Protein AF-A0A2M7XFT7-F1 (afdb_monomer)

Foldseek 3Di:
DLVCLVVVQVVVVVVQKRFDSVLCVLCPVVVVLVVCVVVVNDDPLNVQCPPPVDDVVSVVSNVCSNVVSCPPMDGRD

Mean predicted aligned error: 4.07 Å

Radius of gyration: 14.17 Å; Cα contacts (8 Å, |Δi|>4): 72; chains: 1; bounding box: 36×24×34 Å

Organism: NCBI:txid1975034

pLDDT: mean 91.96, std 4.04, range [65.56, 95.56]

Secondary structure (DSSP, 8-state):
-TTTHHHHHHHHHHTTEE--HHHHHHTHHHHHHHHHHHHT---HHHHHHH-TTS-HHHHHHHHHHHHHHTTT-EE--

Sequence (77 aa):
MWLLAPWLSKLALRAGVIIPEISWVIWALPLGISVHLLVGSMTPMTEHFLDLNGYYLLKIFILFLIVFGLRGIKVVS

Solvent-accessible surface area (backbone atoms only — not comparable to full-atom values): 4238 Å² total; per-residue (Å²): 85,73,89,49,14,67,57,52,28,54,52,35,42,76,72,36,28,45,46,52,48,65,26,45,44,49,34,42,58,59,51,48,43,51,50,25,62,75,72,66,53,81,44,75,69,44,48,44,62,66,40,87,90,50,52,61,68,58,44,52,50,47,51,47,31,56,60,58,30,56,60,78,57,42,74,65,126

Structure (mmCIF, N/CA/C/O backbone):
data_AF-A0A2M7XFT7-F1
#
_entry.id   AF-A0A2M7XFT7-F1
#
loop_
_atom_site.group_PDB
_atom_site.id
_atom_site.type_symbol
_atom_site.label_atom_id
_atom_site.label_alt_id
_atom_site.label_comp_id
_atom_site.label_asym_id
_atom_site.label_entity_id
_atom_site.label_seq_id
_atom_site.pdbx_PDB_ins_code
_atom_site.Cartn_x
_atom_site.Cartn_y
_atom_site.Cartn_z
_atom_site.occupancy
_atom_site.B_iso_or_equiv
_atom_site.auth_seq_id
_atom_site.auth_comp_id
_atom_site.auth_asym_id
_atom_site.auth_atom_id
_atom_site.pdbx_PDB_model_num
ATOM 1 N N . MET A 1 1 ? -4.850 9.620 -3.236 1.00 77.94 1 MET A N 1
ATOM 2 C CA . MET A 1 1 ? -5.514 8.800 -2.197 1.00 77.94 1 MET A CA 1
ATOM 3 C C . MET A 1 1 ? -5.866 9.546 -0.927 1.00 77.94 1 MET A C 1
ATOM 5 O O . MET A 1 1 ? -6.935 9.268 -0.419 1.00 77.94 1 MET A O 1
ATOM 9 N N . TRP A 1 2 ? -5.074 10.506 -0.436 1.00 84.62 2 TRP A N 1
ATOM 10 C CA . TRP A 1 2 ? -5.393 11.203 0.823 1.00 84.62 2 TRP A CA 1
ATOM 11 C C . TRP A 1 2 ? -6.802 11.830 0.865 1.00 84.62 2 TRP A C 1
ATOM 13 O O . TRP A 1 2 ? -7.550 11.577 1.797 1.00 84.62 2 TRP A O 1
ATOM 23 N N . LEU A 1 3 ? -7.221 12.521 -0.201 1.00 88.94 3 LEU A N 1
ATOM 24 C CA . LEU A 1 3 ? -8.575 13.093 -0.308 1.00 88.94 3 LEU A CA 1
ATOM 25 C C . LEU A 1 3 ? -9.696 12.039 -0.367 1.00 88.94 3 LEU A C 1
ATOM 27 O O . LEU A 1 3 ? -10.816 12.297 0.057 1.00 88.94 3 LEU A O 1
ATOM 31 N N . LEU A 1 4 ? -9.400 10.853 -0.907 1.00 90.50 4 LEU A N 1
ATOM 32 C CA . LEU A 1 4 ? -10.364 9.760 -1.060 1.00 90.50 4 LEU A CA 1
ATOM 33 C C . LEU A 1 4 ? -10.392 8.834 0.161 1.00 90.50 4 LEU A C 1
ATOM 35 O O . LEU A 1 4 ? -11.357 8.094 0.337 1.00 90.50 4 LEU A O 1
ATOM 39 N N . ALA A 1 5 ? -9.360 8.872 1.007 1.00 91.62 5 ALA A N 1
ATOM 40 C CA . ALA A 1 5 ? -9.193 7.960 2.131 1.00 91.62 5 ALA A CA 1
ATOM 41 C C . ALA A 1 5 ? -10.382 7.980 3.112 1.00 91.62 5 ALA A C 1
ATOM 43 O O . ALA A 1 5 ? -10.870 6.894 3.428 1.00 91.62 5 ALA A O 1
ATOM 44 N N . PRO A 1 6 ? -10.950 9.142 3.509 1.00 91.69 6 PRO A N 1
ATOM 45 C CA . PRO A 1 6 ? -12.115 9.164 4.397 1.00 91.69 6 PRO A CA 1
ATOM 46 C C . PRO A 1 6 ? -13.343 8.490 3.777 1.00 91.69 6 PRO A C 1
ATOM 48 O O . PRO A 1 6 ? -14.144 7.857 4.465 1.00 91.69 6 PRO A O 1
ATOM 51 N N . TRP A 1 7 ? -13.510 8.615 2.459 1.00 94.81 7 TRP A N 1
ATOM 52 C CA . TRP A 1 7 ? -14.625 8.002 1.743 1.00 94.81 7 TRP A CA 1
ATOM 53 C C . TRP A 1 7 ? -14.439 6.487 1.599 1.00 94.81 7 TRP A C 1
ATOM 55 O O . TRP A 1 7 ? -15.366 5.728 1.879 1.00 94.81 7 TRP A O 1
ATOM 65 N N . LEU A 1 8 ? -13.225 6.038 1.266 1.00 91.75 8 LEU A N 1
ATOM 66 C CA . LEU A 1 8 ? -12.872 4.618 1.186 1.00 91.75 8 LEU A CA 1
ATOM 67 C C . LEU A 1 8 ? -12.992 3.916 2.545 1.00 91.75 8 LEU A C 1
ATOM 69 O O . LEU A 1 8 ? -13.546 2.822 2.616 1.00 91.75 8 LEU A O 1
ATOM 73 N N . SER A 1 9 ? -12.562 4.552 3.638 1.00 93.25 9 SER A N 1
ATOM 74 C CA . SER A 1 9 ? -12.741 4.005 4.989 1.00 93.25 9 SER A CA 1
ATOM 75 C C . SER A 1 9 ? -14.217 3.884 5.376 1.00 93.25 9 SER A C 1
ATOM 77 O O . SER A 1 9 ? -14.607 2.878 5.967 1.00 93.25 9 SER A O 1
ATOM 79 N N . LYS A 1 10 ? -15.073 4.843 4.991 1.00 93.94 10 LYS A N 1
ATOM 80 C CA . LYS A 1 10 ? -16.532 4.723 5.181 1.00 93.94 10 LYS A CA 1
ATOM 81 C C . LYS A 1 10 ? -17.133 3.576 4.367 1.00 93.94 10 LYS A C 1
ATOM 83 O O . LYS A 1 10 ? -18.038 2.904 4.855 1.00 93.94 10 LYS A O 1
ATOM 88 N N . LEU A 1 11 ? -16.652 3.345 3.145 1.00 93.44 11 LEU A N 1
ATOM 89 C CA . LEU A 1 11 ? -17.081 2.201 2.339 1.00 93.44 11 LEU A CA 1
ATOM 90 C C . LEU A 1 11 ? -16.639 0.870 2.946 1.00 93.44 11 LEU A C 1
ATOM 92 O O . LEU A 1 11 ? -17.457 -0.038 3.054 1.00 93.44 11 LEU A O 1
ATOM 96 N N . ALA A 1 12 ? -15.386 0.768 3.390 1.00 92.75 12 ALA A N 1
ATOM 97 C CA . ALA A 1 12 ? -14.888 -0.431 4.056 1.00 92.75 12 ALA A CA 1
ATOM 98 C C . ALA A 1 12 ? -15.686 -0.739 5.329 1.00 92.75 12 ALA A C 1
ATOM 100 O O . ALA A 1 12 ? -16.046 -1.892 5.563 1.00 92.75 12 ALA A O 1
ATOM 101 N N . LEU A 1 13 ? -16.066 0.293 6.090 1.00 93.62 13 LEU A N 1
ATOM 102 C CA . LEU A 1 13 ? -16.904 0.123 7.273 1.00 93.62 13 LEU A CA 1
ATOM 103 C C . LEU A 1 13 ? -18.267 -0.494 6.929 1.00 93.62 13 LEU A C 1
ATOM 105 O O . LEU A 1 13 ? -18.742 -1.361 7.656 1.00 93.62 13 LEU A O 1
ATOM 109 N N . ARG A 1 14 ? -18.880 -0.104 5.802 1.00 92.94 14 ARG A N 1
ATOM 110 C CA . ARG A 1 14 ? -20.127 -0.729 5.316 1.00 92.94 14 ARG A CA 1
ATOM 111 C C . ARG A 1 14 ? -19.945 -2.200 4.941 1.00 92.94 14 ARG A C 1
ATOM 113 O O . ARG A 1 14 ? -20.901 -2.958 5.032 1.00 92.94 14 ARG A O 1
ATOM 120 N N . ALA A 1 15 ? -18.739 -2.592 4.541 1.00 91.69 15 ALA A N 1
ATOM 121 C CA . ALA A 1 15 ? -18.364 -3.982 4.297 1.00 91.69 15 ALA A CA 1
ATOM 122 C C . ALA A 1 15 ? -17.953 -4.736 5.582 1.00 91.69 15 ALA A C 1
ATOM 124 O O . ALA A 1 15 ? -17.478 -5.864 5.494 1.00 91.69 15 ALA A O 1
ATOM 125 N N . GLY A 1 16 ? -18.112 -4.131 6.767 1.00 93.56 16 GLY A N 1
ATOM 126 C CA . GLY A 1 16 ? -17.757 -4.747 8.047 1.00 93.56 16 GLY A CA 1
ATOM 127 C C . GLY A 1 16 ? -16.261 -4.710 8.363 1.00 93.56 16 GLY A C 1
ATOM 128 O O . GLY A 1 16 ? -15.800 -5.463 9.215 1.00 93.56 16 GLY A O 1
ATOM 129 N N . VAL A 1 17 ? -15.476 -3.853 7.702 1.00 95.00 17 VAL A N 1
ATOM 130 C CA . VAL A 1 17 ? -14.025 -3.760 7.922 1.00 95.00 17 VAL A CA 1
ATOM 131 C C . VAL A 1 17 ? -13.623 -2.327 8.257 1.00 95.00 17 VAL A C 1
ATOM 133 O O . VAL A 1 17 ? -13.848 -1.391 7.497 1.00 95.00 17 VAL A O 1
ATOM 136 N N . ILE A 1 18 ? -12.965 -2.140 9.395 1.00 95.25 18 ILE A N 1
ATOM 137 C CA . ILE A 1 18 ? -12.360 -0.866 9.777 1.00 95.25 18 ILE A CA 1
ATOM 138 C C . ILE A 1 18 ? -10.960 -0.818 9.172 1.00 95.25 18 ILE A C 1
ATOM 140 O O . ILE A 1 18 ? -10.080 -1.572 9.584 1.00 95.25 18 ILE A O 1
ATOM 144 N N . ILE A 1 19 ? -10.754 0.086 8.215 1.00 94.50 19 ILE A N 1
ATOM 145 C CA . ILE A 1 19 ? -9.451 0.348 7.593 1.00 94.50 19 ILE A CA 1
ATOM 146 C C . ILE A 1 19 ? -9.019 1.780 7.946 1.00 94.50 19 ILE A C 1
ATOM 148 O O . ILE A 1 19 ? -9.763 2.719 7.636 1.00 94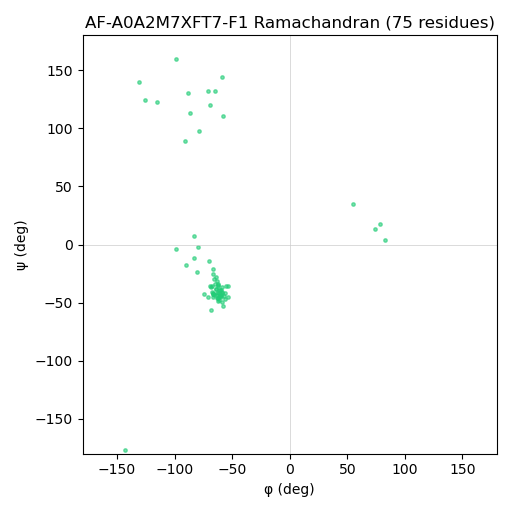.50 19 ILE A O 1
ATOM 152 N N . PRO A 1 20 ? -7.846 1.979 8.579 1.00 94.38 20 PRO A N 1
ATOM 153 C CA . PRO A 1 20 ? -7.312 3.311 8.854 1.00 94.38 20 PRO A CA 1
ATOM 154 C C . PRO A 1 20 ? -7.100 4.128 7.575 1.00 94.38 20 PRO A C 1
ATOM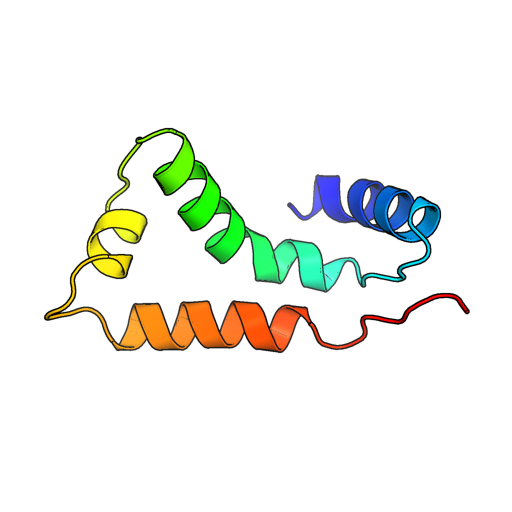 156 O O . PRO A 1 20 ? -6.662 3.599 6.556 1.00 94.38 20 PRO A O 1
ATOM 159 N N . GLU A 1 21 ? -7.331 5.441 7.629 1.00 93.38 21 GLU A N 1
ATOM 160 C CA . GLU A 1 21 ? -7.174 6.312 6.452 1.00 93.38 21 GLU A CA 1
ATOM 161 C C . GLU A 1 21 ? -5.748 6.282 5.878 1.00 93.38 21 GLU A C 1
ATOM 163 O O . GLU A 1 21 ? -5.552 6.288 4.661 1.00 93.38 21 GLU A O 1
ATOM 168 N N . ILE A 1 22 ? -4.744 6.181 6.756 1.00 93.06 22 ILE A N 1
ATOM 169 C CA . ILE A 1 22 ? -3.333 6.112 6.366 1.00 93.06 22 ILE A CA 1
ATOM 170 C C . ILE A 1 22 ? -3.014 4.857 5.541 1.00 93.06 22 ILE A C 1
ATOM 172 O O . ILE A 1 22 ? -2.182 4.923 4.637 1.00 93.06 22 ILE A O 1
ATOM 176 N N . SER A 1 23 ? -3.714 3.743 5.778 1.00 94.19 23 SER A N 1
ATOM 177 C CA . SER A 1 23 ? -3.536 2.499 5.022 1.00 94.19 23 SER A CA 1
ATOM 178 C C . SER A 1 23 ? -3.846 2.694 3.539 1.00 94.19 23 SER A C 1
ATOM 180 O O . SER A 1 23 ? -3.090 2.228 2.690 1.00 94.19 23 SER A O 1
ATOM 182 N N . TRP A 1 24 ? -4.883 3.470 3.205 1.00 94.31 24 TRP A N 1
ATOM 183 C CA . TRP A 1 24 ? -5.214 3.797 1.811 1.00 94.31 24 TRP A CA 1
ATOM 184 C C . TRP A 1 24 ? -4.136 4.628 1.120 1.00 94.31 24 TRP A C 1
ATOM 186 O O . TRP A 1 24 ? -3.918 4.494 -0.084 1.00 94.31 24 TRP A O 1
ATOM 196 N N . VAL A 1 25 ? -3.464 5.504 1.869 1.00 93.88 25 VAL A N 1
ATOM 197 C CA . VAL A 1 25 ? -2.355 6.306 1.341 1.00 93.88 25 VAL A CA 1
ATOM 198 C C . VAL A 1 25 ? -1.136 5.422 1.095 1.00 93.88 25 VAL A C 1
ATOM 200 O O . VAL A 1 25 ? -0.552 5.494 0.017 1.00 93.88 25 VAL A O 1
ATOM 203 N N . ILE A 1 26 ? -0.802 4.548 2.047 1.00 93.94 26 ILE A N 1
ATOM 204 C CA . ILE A 1 26 ? 0.292 3.575 1.925 1.00 93.94 26 ILE A CA 1
ATOM 205 C C . ILE A 1 26 ? 0.067 2.659 0.715 1.00 93.94 26 ILE A C 1
ATOM 207 O O . ILE A 1 26 ? 0.988 2.403 -0.062 1.00 93.94 26 ILE A O 1
ATOM 211 N N . TRP A 1 27 ? -1.172 2.216 0.505 1.00 95.31 27 TRP A N 1
ATOM 212 C CA . TRP A 1 27 ? -1.521 1.346 -0.611 1.00 95.31 27 TRP A CA 1
ATOM 213 C C . TRP A 1 27 ? -1.698 2.046 -1.955 1.00 95.31 27 TRP A C 1
ATOM 215 O O . TRP A 1 27 ? -1.906 1.366 -2.957 1.00 95.31 27 TRP A O 1
ATOM 225 N N . ALA A 1 28 ? -1.567 3.371 -2.029 1.00 93.88 28 ALA A N 1
ATOM 226 C CA . ALA A 1 28 ? -1.709 4.093 -3.290 1.00 93.88 28 ALA A CA 1
ATOM 227 C C . ALA A 1 28 ? -0.751 3.569 -4.375 1.00 93.88 28 ALA A C 1
ATOM 229 O O . ALA A 1 28 ? -1.162 3.388 -5.518 1.00 93.88 28 ALA A O 1
ATOM 230 N N . LEU A 1 29 ? 0.503 3.284 -4.005 1.00 92.69 29 LEU A N 1
ATOM 231 C CA . LEU A 1 29 ? 1.515 2.748 -4.918 1.00 92.69 29 LEU A CA 1
ATOM 232 C C . LEU A 1 29 ? 1.221 1.306 -5.366 1.00 92.69 29 LEU A C 1
ATOM 234 O O . LEU A 1 29 ? 1.108 1.092 -6.573 1.00 92.69 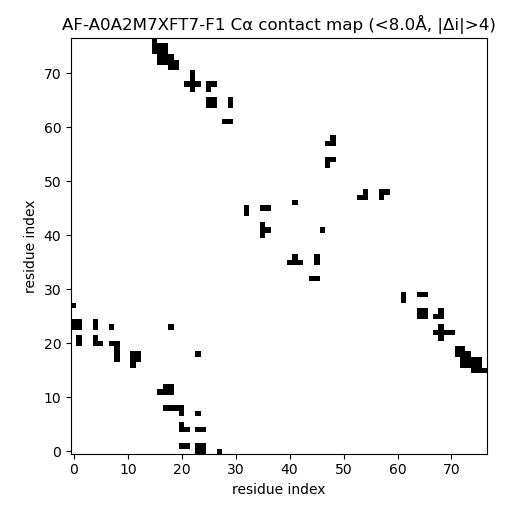29 LEU A O 1
ATOM 238 N N . PRO A 1 30 ? 1.046 0.315 -4.467 1.00 93.88 30 PRO A N 1
ATOM 239 C CA . PRO A 1 30 ? 0.738 -1.049 -4.898 1.00 93.88 30 PRO A CA 1
ATOM 240 C C . PRO A 1 30 ? -0.596 -1.155 -5.655 1.00 93.88 30 PRO A C 1
ATOM 242 O O . PRO A 1 30 ? -0.681 -1.910 -6.625 1.00 93.88 30 PRO A O 1
ATOM 245 N N . LEU A 1 31 ? -1.620 -0.376 -5.279 1.00 94.12 31 LEU A N 1
ATOM 246 C CA . LEU A 1 31 ? -2.881 -0.323 -6.030 1.00 94.12 31 LEU A CA 1
ATOM 247 C C . LEU A 1 31 ? -2.686 0.303 -7.413 1.00 94.12 31 LEU A C 1
ATOM 249 O O . LEU A 1 31 ? -3.215 -0.223 -8.385 1.00 94.12 31 LEU A O 1
ATOM 253 N N . GLY A 1 32 ? -1.900 1.377 -7.522 1.00 92.88 32 GLY A N 1
ATOM 254 C CA . GLY A 1 32 ? -1.566 1.997 -8.804 1.00 92.88 32 GLY A CA 1
ATOM 255 C C . GLY A 1 32 ? -0.872 1.020 -9.752 1.00 92.88 32 GLY A C 1
ATOM 256 O O . GLY A 1 32 ? -1.325 0.847 -10.881 1.00 92.88 32 GLY A O 1
ATOM 257 N N . ILE A 1 33 ? 0.161 0.314 -9.276 1.00 92.88 33 ILE A N 1
ATOM 258 C CA . ILE A 1 33 ? 0.846 -0.734 -10.052 1.00 92.88 33 ILE A CA 1
ATOM 259 C C . ILE A 1 33 ? -0.159 -1.800 -10.507 1.00 92.88 33 ILE A C 1
ATOM 261 O O . ILE A 1 33 ? -0.194 -2.136 -11.687 1.00 92.88 33 ILE A O 1
ATOM 265 N N . SER A 1 34 ? -1.016 -2.278 -9.601 1.00 92.75 34 SER A N 1
ATOM 266 C CA . SER A 1 34 ? -2.032 -3.292 -9.916 1.00 92.75 34 SER A CA 1
ATOM 267 C C . SER A 1 34 ? -3.021 -2.818 -10.986 1.00 92.75 34 SER A C 1
ATOM 269 O O . SER A 1 34 ? -3.305 -3.552 -11.926 1.00 92.75 34 SER A O 1
ATOM 271 N N . VAL A 1 35 ? -3.517 -1.580 -10.894 1.00 94.12 35 VAL A N 1
ATOM 272 C CA . VAL A 1 35 ? -4.431 -1.004 -11.895 1.00 94.12 35 VAL A CA 1
ATOM 273 C C . VAL A 1 35 ? -3.734 -0.835 -13.244 1.00 94.12 35 VAL A C 1
ATOM 275 O O . VAL A 1 35 ? -4.305 -1.200 -14.267 1.00 94.12 35 VAL A O 1
ATOM 278 N N . HIS A 1 36 ? -2.495 -0.340 -13.263 1.00 94.06 36 HIS A N 1
ATOM 279 C CA . HIS A 1 36 ? -1.705 -0.214 -14.490 1.00 94.06 36 HIS A CA 1
ATOM 280 C C . HIS A 1 36 ? -1.492 -1.564 -15.185 1.00 94.06 36 HIS A C 1
ATOM 282 O O . HIS A 1 36 ? -1.649 -1.645 -16.403 1.00 94.06 36 HIS A O 1
ATOM 288 N N . LEU A 1 37 ? -1.224 -2.625 -14.415 1.00 92.38 37 LEU A N 1
ATOM 289 C CA . LEU A 1 37 ? -1.133 -3.995 -14.927 1.00 92.38 37 LEU A CA 1
ATOM 290 C C . LEU A 1 37 ? -2.459 -4.476 -15.526 1.00 92.38 37 LEU A C 1
ATOM 292 O O . LEU A 1 37 ? -2.464 -5.024 -16.624 1.00 92.38 37 LEU A O 1
ATOM 296 N N . LEU A 1 38 ? -3.580 -4.244 -14.838 1.00 92.06 38 LEU A N 1
ATOM 297 C CA . LEU A 1 38 ? -4.907 -4.673 -15.295 1.00 92.06 38 LEU A CA 1
ATOM 298 C C . LEU A 1 38 ? -5.377 -3.936 -16.555 1.00 92.06 38 LEU A C 1
ATOM 300 O O . LEU A 1 38 ? -6.039 -4.528 -17.403 1.00 92.06 38 LEU A O 1
ATOM 304 N N . VAL A 1 39 ? -5.042 -2.651 -16.680 1.00 94.25 39 VAL A N 1
ATOM 305 C CA . VAL A 1 39 ? -5.399 -1.814 -17.838 1.00 94.25 39 VAL A CA 1
ATOM 306 C C . VAL A 1 39 ? -4.408 -2.003 -19.000 1.00 94.25 39 VAL A C 1
ATOM 308 O O . VAL A 1 39 ? -4.673 -1.562 -20.114 1.00 94.25 39 VAL A O 1
ATOM 311 N N . GLY A 1 40 ? -3.270 -2.667 -18.769 1.00 90.81 40 GLY A N 1
ATOM 312 C CA . GLY A 1 40 ? -2.212 -2.848 -19.768 1.00 90.81 40 GLY A CA 1
ATOM 313 C C . GLY A 1 40 ? -1.381 -1.586 -20.032 1.00 90.81 40 GLY A C 1
ATOM 314 O O . GLY A 1 40 ? -0.630 -1.531 -21.002 1.00 90.81 40 GLY A O 1
ATOM 315 N N . SER A 1 41 ? -1.495 -0.565 -19.177 1.00 90.50 41 SER A N 1
ATOM 316 C CA . SER A 1 41 ? -0.726 0.678 -19.275 1.00 90.50 41 SER A CA 1
ATOM 317 C C . SER A 1 41 ? 0.557 0.553 -18.460 1.00 90.50 41 SER A C 1
ATOM 319 O O . SER A 1 41 ? 0.585 0.922 -17.285 1.00 90.50 41 SER A O 1
ATOM 321 N N . MET A 1 42 ? 1.625 0.065 -19.085 1.00 90.56 42 MET A N 1
ATOM 322 C CA . MET A 1 42 ? 2.930 -0.064 -18.438 1.00 90.56 42 MET A CA 1
ATOM 323 C C . MET A 1 42 ? 3.560 1.312 -18.181 1.00 90.56 42 MET A C 1
ATOM 325 O O . MET A 1 42 ? 3.783 2.099 -19.096 1.00 90.56 42 MET A O 1
ATOM 329 N N . THR A 1 43 ? 3.821 1.615 -16.909 1.00 92.50 43 THR A N 1
ATOM 330 C CA . THR A 1 43 ? 4.646 2.761 -16.495 1.00 92.50 43 THR A CA 1
ATOM 331 C C . THR A 1 43 ? 6.061 2.274 -16.177 1.00 92.50 43 THR A C 1
ATOM 333 O O . THR A 1 43 ? 6.201 1.102 -15.819 1.00 92.50 43 THR A O 1
ATOM 336 N N . PRO A 1 44 ? 7.097 3.138 -16.174 1.00 91.75 44 PRO A N 1
ATOM 337 C CA . PRO A 1 44 ? 8.451 2.715 -15.805 1.00 91.75 44 PRO A CA 1
ATOM 338 C C . PRO A 1 44 ? 8.514 2.011 -14.439 1.00 91.75 44 PRO A C 1
ATOM 340 O O . PRO A 1 44 ? 9.243 1.044 -14.259 1.00 91.75 44 PRO A O 1
ATOM 343 N N . MET A 1 45 ? 7.695 2.442 -13.469 1.00 91.12 45 MET A N 1
ATOM 344 C CA . MET A 1 45 ? 7.606 1.779 -12.163 1.00 91.12 45 MET A CA 1
ATOM 345 C C . MET A 1 45 ? 6.984 0.378 -12.262 1.00 91.12 45 MET A C 1
ATOM 347 O O . MET A 1 45 ? 7.457 -0.544 -11.601 1.00 91.12 45 MET A O 1
ATOM 351 N N . THR A 1 46 ? 5.940 0.207 -13.075 1.00 92.12 46 THR A N 1
ATOM 352 C CA . THR A 1 46 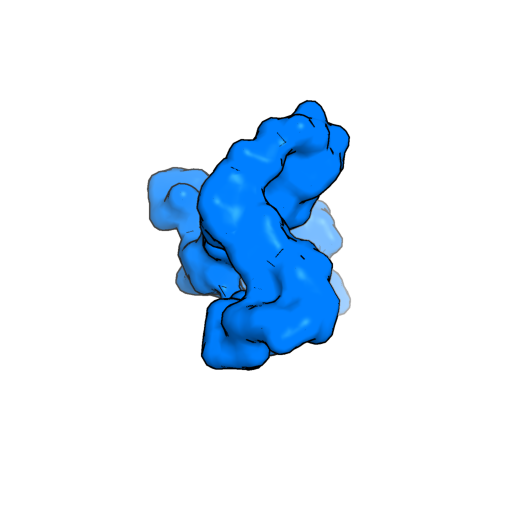? 5.297 -1.092 -13.317 1.00 92.12 46 THR A CA 1
ATOM 353 C C . THR A 1 46 ? 6.236 -2.052 -14.053 1.00 92.12 46 THR A C 1
ATOM 355 O O . THR A 1 46 ? 6.337 -3.213 -13.664 1.00 92.12 46 THR A O 1
ATOM 358 N N . GLU A 1 47 ? 6.965 -1.568 -15.062 1.00 91.81 47 GLU A N 1
ATOM 359 C CA . GLU A 1 47 ? 7.961 -2.351 -15.807 1.00 91.81 47 GLU A CA 1
ATOM 360 C C . GLU A 1 47 ? 9.092 -2.822 -14.892 1.00 91.81 47 GLU A C 1
ATOM 362 O O . GLU A 1 47 ? 9.388 -4.014 -14.835 1.00 91.81 47 GLU A O 1
ATOM 367 N N . HIS A 1 48 ? 9.661 -1.913 -14.095 1.00 92.69 48 HIS A N 1
ATOM 368 C CA . HIS A 1 48 ? 10.694 -2.253 -13.116 1.00 92.69 48 HIS A CA 1
ATOM 369 C C . HIS A 1 48 ? 10.187 -3.228 -12.044 1.00 92.69 48 HIS A C 1
ATOM 371 O O . HIS A 1 48 ? 10.944 -4.060 -11.550 1.00 92.69 48 HIS A O 1
ATOM 377 N N . PHE A 1 49 ? 8.911 -3.142 -11.657 1.00 91.19 49 PHE A N 1
ATOM 378 C CA . PHE A 1 49 ? 8.322 -4.088 -10.710 1.00 91.19 49 PHE A CA 1
ATOM 379 C C . PHE A 1 49 ? 8.171 -5.497 -11.310 1.00 91.19 49 PHE A C 1
ATOM 381 O O . PHE A 1 49 ? 8.370 -6.483 -10.597 1.00 91.19 49 PHE A O 1
ATOM 388 N N . LEU A 1 50 ? 7.851 -5.598 -12.604 1.00 91.00 50 LEU A N 1
ATOM 389 C CA . LEU A 1 50 ? 7.704 -6.871 -13.315 1.00 91.00 50 LEU A CA 1
ATOM 390 C C . LEU A 1 50 ? 9.028 -7.502 -13.756 1.00 91.00 50 LEU A C 1
ATOM 392 O O . LEU A 1 50 ? 9.067 -8.717 -13.950 1.00 91.00 50 LEU A O 1
ATOM 396 N N . ASP A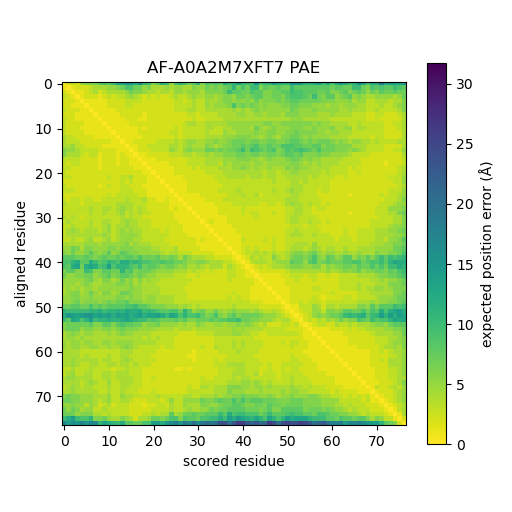 1 51 ? 10.094 -6.718 -13.919 1.00 90.62 51 ASP A N 1
ATOM 397 C CA . ASP A 1 51 ? 11.401 -7.239 -14.319 1.00 90.62 51 ASP A CA 1
ATOM 398 C C . ASP A 1 51 ? 11.889 -8.293 -13.320 1.00 90.62 51 ASP A C 1
ATOM 400 O O . ASP A 1 51 ? 12.229 -7.985 -12.180 1.00 90.62 51 ASP A O 1
ATOM 404 N N . LEU A 1 52 ? 11.940 -9.557 -13.741 1.00 85.81 52 LEU A N 1
ATOM 405 C CA . LEU A 1 52 ? 12.343 -10.687 -12.904 1.00 85.81 52 LEU A CA 1
ATOM 406 C C . LEU A 1 52 ? 13.818 -10.627 -12.490 1.00 85.81 52 LEU A C 1
ATOM 408 O O . LEU A 1 52 ? 14.159 -11.159 -11.435 1.00 85.81 52 LEU A O 1
ATOM 412 N N . ASN A 1 53 ? 14.666 -9.956 -13.270 1.00 89.88 53 ASN A N 1
ATOM 413 C CA . ASN A 1 53 ? 16.117 -9.977 -13.103 1.00 89.88 53 ASN A CA 1
ATOM 414 C C . ASN A 1 53 ? 16.661 -8.754 -12.347 1.00 89.88 53 ASN A C 1
ATOM 416 O O . ASN A 1 53 ? 17.857 -8.703 -12.055 1.00 89.88 53 ASN A O 1
ATOM 420 N N . GLY A 1 54 ? 15.802 -7.790 -11.996 1.00 88.75 54 GLY A N 1
ATOM 421 C CA . GLY A 1 54 ? 16.218 -6.507 -11.438 1.00 88.75 54 GLY A CA 1
ATOM 422 C C . GLY A 1 54 ? 15.300 -5.931 -10.360 1.00 88.75 54 GLY A C 1
ATOM 423 O O . GLY A 1 54 ? 14.321 -6.536 -9.915 1.00 88.75 54 GLY A O 1
ATOM 424 N N . TYR A 1 55 ? 15.669 -4.727 -9.912 1.00 91.12 55 TYR A N 1
ATOM 425 C CA . TYR A 1 55 ? 14.851 -3.840 -9.074 1.00 91.12 55 TYR A CA 1
ATOM 426 C C . TYR A 1 55 ? 14.324 -4.458 -7.766 1.00 91.12 55 TYR A C 1
ATOM 428 O O . TYR A 1 55 ? 13.252 -4.101 -7.276 1.00 91.12 55 TYR A O 1
ATOM 436 N N . TYR A 1 56 ? 15.111 -5.336 -7.136 1.00 91.62 56 TYR A N 1
ATOM 437 C CA . TYR A 1 56 ? 14.755 -5.971 -5.861 1.00 91.62 56 TYR A CA 1
ATOM 438 C C . TYR A 1 56 ? 14.420 -4.963 -4.756 1.00 91.62 56 TYR A C 1
ATOM 440 O O . TYR A 1 56 ? 13.495 -5.202 -3.986 1.00 91.62 56 TYR A O 1
ATOM 448 N N . LEU A 1 57 ? 15.101 -3.811 -4.709 1.00 93.31 57 LEU A N 1
ATOM 449 C CA . LEU A 1 57 ? 14.790 -2.749 -3.748 1.00 93.31 57 LEU A CA 1
ATOM 450 C C . LEU A 1 57 ? 13.356 -2.225 -3.924 1.00 93.31 57 LEU A C 1
ATOM 452 O O . LEU A 1 57 ? 12.637 -2.081 -2.939 1.00 93.31 57 LEU A O 1
ATOM 456 N N . LEU A 1 58 ? 12.924 -1.990 -5.170 1.00 92.75 58 LEU A N 1
ATOM 457 C CA . LEU A 1 58 ? 11.560 -1.558 -5.479 1.00 92.75 58 LEU A CA 1
ATOM 458 C C . LEU A 1 58 ? 10.554 -2.628 -5.056 1.00 92.75 58 LEU A C 1
ATOM 460 O O . LEU A 1 58 ? 9.575 -2.314 -4.389 1.00 92.75 58 LEU A O 1
ATOM 464 N N . LYS A 1 59 ? 10.810 -3.897 -5.386 1.00 92.12 59 LYS A N 1
ATOM 465 C CA . LYS A 1 59 ? 9.926 -5.010 -5.013 1.00 92.12 59 LYS A CA 1
ATOM 466 C C . LYS A 1 59 ? 9.795 -5.148 -3.500 1.00 92.12 59 LYS A C 1
ATOM 468 O O . LYS A 1 59 ? 8.680 -5.228 -2.996 1.00 92.12 59 LYS A O 1
ATOM 473 N N . ILE A 1 60 ? 10.915 -5.118 -2.775 1.00 94.50 60 ILE A N 1
ATOM 474 C CA . ILE A 1 60 ? 10.939 -5.162 -1.307 1.00 94.50 60 ILE A CA 1
ATOM 475 C C . ILE A 1 60 ? 10.173 -3.972 -0.734 1.00 94.50 60 ILE A C 1
ATOM 477 O O . ILE A 1 60 ? 9.375 -4.148 0.182 1.00 94.50 60 ILE A O 1
ATOM 481 N N . PHE A 1 61 ? 10.362 -2.776 -1.291 1.00 9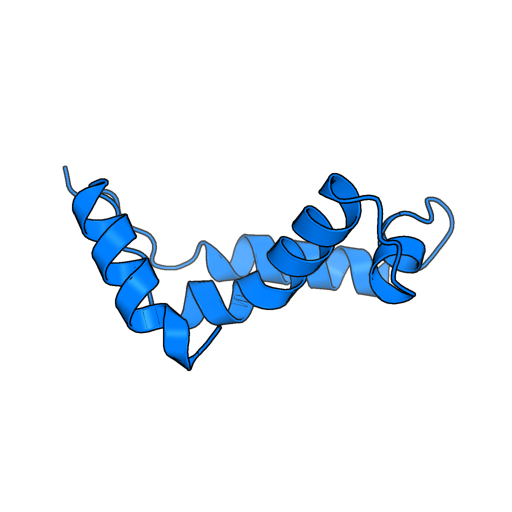5.25 61 PHE A N 1
ATOM 482 C CA . PHE A 1 61 ? 9.641 -1.584 -0.861 1.00 95.25 61 PHE A CA 1
ATOM 483 C C . PHE A 1 61 ? 8.127 -1.707 -1.092 1.00 95.25 61 PHE A C 1
ATOM 485 O O . PHE A 1 61 ? 7.348 -1.450 -0.178 1.00 95.25 61 PHE A O 1
ATOM 492 N N . ILE A 1 62 ? 7.691 -2.165 -2.269 1.00 94.19 62 ILE A N 1
ATOM 493 C CA . ILE A 1 62 ? 6.269 -2.388 -2.568 1.00 94.19 62 ILE A CA 1
ATOM 494 C C . ILE A 1 62 ? 5.676 -3.469 -1.653 1.00 94.19 62 ILE A C 1
ATOM 496 O O . ILE A 1 62 ? 4.602 -3.259 -1.090 1.00 94.19 62 ILE A O 1
ATOM 500 N N . LEU A 1 63 ? 6.381 -4.582 -1.431 1.00 93.94 63 LEU A N 1
ATOM 501 C CA . LEU A 1 63 ? 5.969 -5.619 -0.479 1.00 93.94 63 LEU A CA 1
ATOM 502 C C . LEU A 1 63 ? 5.860 -5.064 0.945 1.00 93.94 63 LEU A C 1
ATOM 504 O O . LEU A 1 63 ? 4.883 -5.339 1.642 1.00 93.94 63 LEU A O 1
ATOM 508 N N . PHE A 1 64 ? 6.818 -4.236 1.362 1.00 95.56 64 PHE A N 1
ATOM 509 C CA . PHE A 1 64 ? 6.775 -3.559 2.651 1.00 95.56 64 PHE A CA 1
ATOM 510 C C . PHE A 1 64 ? 5.541 -2.660 2.772 1.00 95.56 64 PHE A C 1
ATOM 512 O O . PHE A 1 64 ? 4.847 -2.741 3.780 1.00 95.56 64 PHE A O 1
ATOM 519 N N . LEU A 1 65 ? 5.210 -1.861 1.751 1.00 95.00 65 LEU A N 1
ATOM 520 C CA . LEU A 1 65 ? 3.999 -1.029 1.756 1.00 95.00 65 LEU A CA 1
ATOM 521 C C . LEU A 1 65 ? 2.721 -1.871 1.836 1.00 95.00 65 LEU A C 1
ATOM 523 O O . LEU A 1 65 ? 1.810 -1.524 2.587 1.00 95.00 65 LEU A O 1
ATOM 527 N N . ILE A 1 66 ? 2.654 -2.990 1.108 1.00 94.31 66 ILE A N 1
ATOM 528 C CA . ILE A 1 66 ? 1.510 -3.912 1.164 1.00 94.31 66 ILE A CA 1
ATOM 529 C C . ILE A 1 66 ? 1.310 -4.403 2.601 1.00 94.31 66 ILE A C 1
ATOM 531 O O . ILE A 1 66 ? 0.225 -4.229 3.157 1.00 94.31 66 ILE A O 1
ATOM 535 N N . 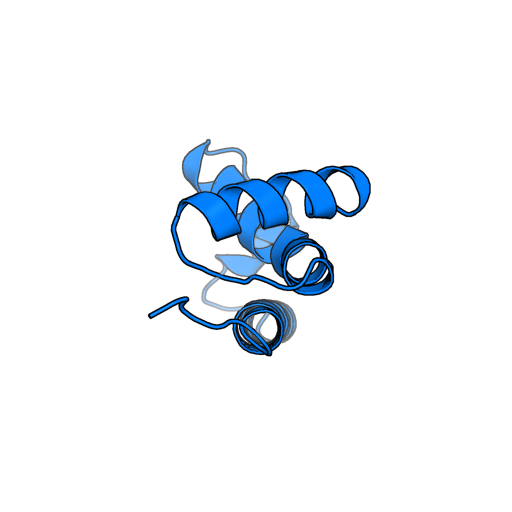VAL A 1 67 ? 2.364 -4.939 3.223 1.00 94.81 67 VAL A N 1
ATOM 536 C CA . VAL A 1 67 ? 2.308 -5.488 4.587 1.00 94.81 67 VAL A CA 1
ATOM 537 C C . VAL A 1 67 ? 2.054 -4.395 5.626 1.00 94.81 67 VAL A C 1
ATOM 539 O O . VAL A 1 67 ? 1.251 -4.575 6.541 1.00 94.81 67 VAL A O 1
ATOM 542 N N . PHE A 1 68 ? 2.711 -3.246 5.501 1.00 93.69 68 PHE A N 1
ATOM 543 C CA . PHE A 1 68 ? 2.589 -2.156 6.463 1.00 93.69 68 PHE A CA 1
ATOM 544 C C . PHE A 1 68 ? 1.200 -1.510 6.420 1.00 93.69 68 PHE A C 1
ATOM 546 O O . PHE A 1 68 ? 0.652 -1.188 7.473 1.00 93.69 68 PHE A O 1
ATOM 553 N N . GLY A 1 69 ? 0.590 -1.390 5.238 1.00 90.81 69 GLY A N 1
ATOM 554 C CA . GLY A 1 69 ? -0.768 -0.862 5.094 1.00 90.81 69 GLY A CA 1
ATOM 555 C C . GLY A 1 69 ? -1.851 -1.758 5.710 1.00 90.81 69 GLY A C 1
ATOM 556 O O . GLY A 1 69 ? -2.900 -1.248 6.094 1.00 90.81 69 GLY A O 1
ATOM 557 N N . LEU A 1 70 ? -1.587 -3.057 5.912 1.00 93.00 70 LEU A N 1
ATOM 558 C CA . LEU A 1 70 ? -2.507 -3.958 6.628 1.00 93.00 70 LEU A CA 1
ATOM 559 C C . LEU A 1 70 ? -2.587 -3.665 8.138 1.00 93.00 70 LEU A C 1
ATOM 561 O O . LEU A 1 70 ? -3.488 -4.158 8.821 1.00 93.00 70 LEU A O 1
ATOM 565 N N . ARG A 1 71 ? -1.655 -2.880 8.695 1.00 91.81 71 ARG A N 1
ATOM 566 C CA . ARG A 1 71 ? -1.634 -2.588 10.133 1.00 91.81 71 ARG A CA 1
ATOM 567 C C . ARG A 1 71 ? -2.862 -1.787 10.554 1.00 91.81 71 ARG A C 1
ATOM 569 O O . ARG A 1 71 ? -3.190 -0.761 9.971 1.00 91.81 71 ARG A O 1
ATOM 576 N N . GLY A 1 72 ? -3.497 -2.234 11.636 1.00 87.75 72 GLY A N 1
ATOM 577 C CA . GLY A 1 72 ? -4.644 -1.551 12.235 1.00 87.75 72 GLY A CA 1
ATOM 578 C C . GLY A 1 72 ? -5.988 -1.861 11.577 1.00 87.75 72 GLY A C 1
ATOM 579 O O . GLY A 1 72 ? -6.993 -1.300 12.013 1.00 87.75 72 GLY A O 1
ATOM 580 N N . ILE A 1 73 ? -6.026 -2.758 10.586 1.00 92.81 73 ILE A N 1
ATOM 581 C CA . ILE A 1 73 ? -7.278 -3.255 10.014 1.00 92.81 73 ILE A CA 1
ATOM 582 C C . ILE A 1 73 ? -7.973 -4.171 11.019 1.00 92.81 73 ILE A C 1
ATOM 584 O O . ILE A 1 73 ? -7.345 -5.054 11.607 1.00 92.81 73 ILE A O 1
ATOM 588 N N . LYS A 1 74 ? -9.272 -3.955 11.223 1.00 92.81 74 LYS A N 1
ATOM 589 C CA . LYS A 1 74 ? -10.104 -4.760 12.125 1.00 92.81 74 LYS A CA 1
ATOM 590 C C . LYS A 1 74 ? -11.383 -5.173 11.416 1.00 92.81 74 LYS A C 1
ATOM 592 O O . LYS A 1 74 ? -11.979 -4.365 10.712 1.00 92.81 74 LYS A O 1
ATOM 597 N N . VAL A 1 75 ? -11.821 -6.406 11.631 1.00 91.56 75 VAL A N 1
ATOM 598 C CA . VAL A 1 75 ? -13.138 -6.865 11.181 1.00 91.56 75 VAL A CA 1
ATOM 599 C C . VAL A 1 75 ? -14.143 -6.547 12.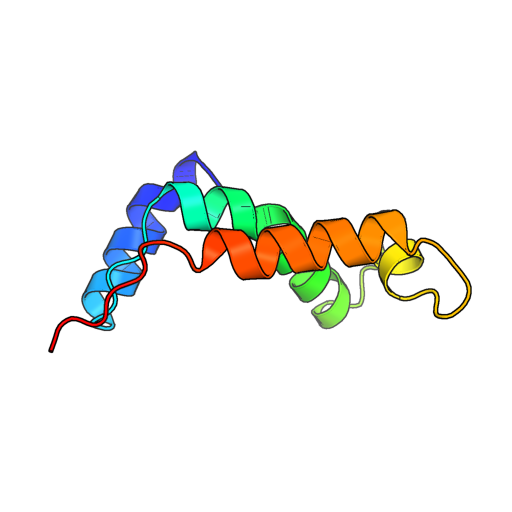283 1.00 91.56 75 VAL A C 1
ATOM 601 O O . VAL A 1 75 ? -13.884 -6.819 13.456 1.00 91.56 75 VAL A O 1
ATOM 604 N N . VAL A 1 76 ? -15.250 -5.917 11.909 1.00 86.94 76 VAL A N 1
ATOM 605 C CA . VAL A 1 76 ? -16.390 -5.672 12.789 1.00 86.94 76 VAL A CA 1
ATOM 606 C C .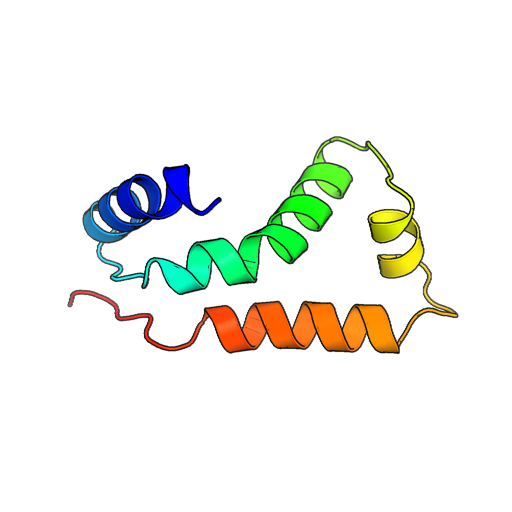 VAL A 1 76 ? -17.160 -6.985 12.862 1.00 86.94 76 VAL A C 1
ATOM 608 O O . VAL A 1 76 ? -17.873 -7.337 11.925 1.00 86.94 76 VAL A O 1
ATOM 611 N N . SER A 1 77 ? -16.909 -7.743 13.930 1.00 65.56 77 SER A N 1
ATOM 612 C CA . SER A 1 77 ? -17.672 -8.942 14.287 1.00 65.56 77 SER A CA 1
ATOM 613 C C . SER A 1 77 ? -18.907 -8.589 15.098 1.00 65.56 77 SER A C 1
ATOM 615 O O . SER A 1 77 ? -18.872 -7.563 15.813 1.00 65.56 77 SER A O 1
#